Protein AF-A0A7J7MYS9-F1 (afdb_monomer_lite)

Foldseek 3Di:
DPPDPADPVNVVLVVLVVLLVVLVVFFDWDAAPDPPDTAGDDPSNVVSVVSNVVSVCVNVVDDPDPPVVVPPCPPPCNPDDDD

Sequence (83 aa):
MDIIRITEHEQDAIFRVVVVILHLGNIDFAKGKEIDSSVVKDEKSRFHLKMTAERLMALLGGFNGLEELEVKLPTFAIMGEKN

InterPro domains:
  IPR001609 Myosin head, motor domain-like [PS51456] (1-83)
  IPR027417 P-loop containing nucleoside triphosphate hydrolase [SSF52540] (1-45)

Organism: NCBI:txid39325

pLDDT: mean 72.18, std 20.79, range [32.25, 92.56]

Radius of gyration: 16.55 Å; chains: 1; bounding box: 36×31×50 Å

Secondary structure (DSSP, 8-state):
--SS---HHHHHHHHHHHHHHHHHTT--EEE-SSTT-EEE-SHHHHHHHHHHHHHHHHHTT--S-TTSTTTS-TT---S----

Structure (mmCIF, N/CA/C/O backbone):
data_AF-A0A7J7MYS9-F1
#
_entry.id   AF-A0A7J7MYS9-F1
#
loop_
_atom_site.group_PDB
_atom_site.id
_atom_site.type_symbol
_atom_site.label_atom_id
_atom_site.label_alt_id
_atom_site.label_comp_id
_atom_site.label_asym_id
_atom_site.label_entity_id
_atom_site.label_seq_id
_atom_site.pdbx_PDB_ins_code
_atom_site.Cartn_x
_atom_site.Cartn_y
_atom_site.Cartn_z
_atom_site.occupancy
_atom_site.B_iso_or_equiv
_atom_site.auth_seq_id
_atom_site.auth_comp_id
_atom_site.auth_asym_id
_atom_site.auth_atom_id
_atom_site.pdbx_PDB_model_num
ATOM 1 N N . MET A 1 1 ? 15.588 -10.787 -18.907 1.00 48.94 1 MET A N 1
ATOM 2 C CA . MET A 1 1 ? 14.301 -11.282 -19.448 1.00 48.94 1 MET A CA 1
ATOM 3 C C . MET A 1 1 ? 14.167 -10.732 -20.864 1.00 48.94 1 MET A C 1
ATOM 5 O O . MET A 1 1 ? 13.746 -9.596 -21.006 1.00 48.94 1 MET A O 1
ATOM 9 N N . ASP A 1 2 ? 14.555 -11.498 -21.890 1.00 59.84 2 ASP A N 1
ATOM 10 C CA . ASP A 1 2 ? 14.545 -11.052 -23.300 1.00 59.84 2 ASP A CA 1
ATOM 11 C C . ASP A 1 2 ? 13.369 -11.647 -24.082 1.00 59.84 2 ASP A C 1
ATOM 13 O O . ASP A 1 2 ? 13.537 -12.537 -24.911 1.00 59.84 2 ASP A O 1
ATOM 17 N N . ILE A 1 3 ? 12.151 -11.175 -23.797 1.00 64.62 3 ILE A N 1
ATOM 18 C CA . ILE A 1 3 ? 10.959 -11.481 -24.621 1.00 64.62 3 ILE A CA 1
ATOM 19 C C . ILE A 1 3 ? 10.130 -10.212 -24.918 1.00 64.62 3 ILE A C 1
ATOM 21 O O . ILE A 1 3 ? 9.311 -10.196 -25.832 1.00 64.62 3 ILE A O 1
ATOM 25 N N . ILE A 1 4 ? 10.400 -9.096 -24.234 1.00 64.81 4 ILE A N 1
ATOM 26 C CA . ILE A 1 4 ? 9.771 -7.796 -24.488 1.00 64.81 4 ILE A CA 1
ATOM 27 C C . ILE A 1 4 ? 10.907 -6.764 -24.578 1.00 64.81 4 ILE A C 1
ATOM 29 O O . ILE A 1 4 ? 11.784 -6.769 -23.718 1.00 64.81 4 ILE A O 1
ATOM 33 N N . ARG A 1 5 ? 10.929 -5.901 -25.609 1.00 72.94 5 ARG A N 1
ATOM 34 C CA . ARG A 1 5 ? 11.912 -4.798 -25.777 1.00 72.94 5 ARG A CA 1
ATOM 35 C C . ARG A 1 5 ? 11.678 -3.672 -24.753 1.00 72.94 5 ARG A C 1
ATOM 37 O O . ARG A 1 5 ? 11.444 -2.530 -25.129 1.00 72.94 5 ARG A O 1
ATOM 44 N N . ILE A 1 6 ? 11.705 -4.010 -23.474 1.00 76.44 6 ILE A N 1
ATOM 45 C CA . ILE A 1 6 ? 11.655 -3.077 -22.350 1.00 76.44 6 ILE A CA 1
ATOM 46 C C . ILE A 1 6 ? 13.005 -3.119 -21.653 1.00 76.44 6 ILE A C 1
ATOM 48 O O . ILE A 1 6 ? 13.509 -4.188 -21.299 1.00 76.44 6 ILE A O 1
ATOM 52 N N . THR A 1 7 ? 13.597 -1.948 -21.486 1.00 84.44 7 THR A N 1
ATOM 53 C CA . THR A 1 7 ? 14.843 -1.761 -20.745 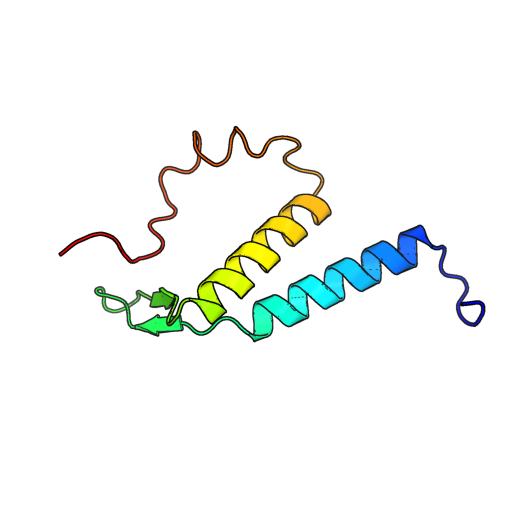1.00 84.44 7 THR A CA 1
ATOM 54 C C . THR A 1 7 ? 14.659 -2.161 -19.281 1.00 84.44 7 THR A C 1
ATOM 56 O O . THR A 1 7 ? 13.543 -2.175 -18.760 1.00 84.44 7 THR A O 1
ATOM 59 N N . GLU A 1 8 ? 15.753 -2.462 -18.582 1.00 81.44 8 GLU A N 1
ATOM 60 C CA . GLU A 1 8 ? 15.704 -2.780 -17.146 1.00 81.44 8 GLU A CA 1
ATOM 61 C C . GLU A 1 8 ? 15.073 -1.646 -16.324 1.00 81.44 8 GLU A C 1
ATOM 63 O O . GLU A 1 8 ? 14.319 -1.898 -15.389 1.00 81.44 8 GLU A O 1
ATOM 68 N N . HIS A 1 9 ? 15.305 -0.394 -16.724 1.00 80.56 9 HIS A N 1
ATOM 69 C CA . HIS A 1 9 ? 14.693 0.775 -16.099 1.00 80.56 9 HIS A CA 1
ATOM 70 C C . HIS A 1 9 ? 13.168 0.819 -16.299 1.00 80.56 9 HIS A C 1
ATOM 72 O O . HIS A 1 9 ? 12.421 1.103 -15.364 1.00 80.56 9 HIS A O 1
ATOM 78 N N . GLU A 1 10 ? 12.684 0.515 -17.506 1.00 81.31 10 GLU A N 1
ATOM 79 C CA . GLU A 1 10 ? 11.243 0.417 -17.776 1.00 81.31 10 GLU A CA 1
ATOM 80 C C . GLU A 1 10 ? 10.607 -0.752 -17.012 1.00 81.31 10 GLU A C 1
ATOM 82 O O . GLU A 1 10 ? 9.500 -0.615 -16.494 1.00 81.31 10 GLU A O 1
ATOM 87 N N . GLN A 1 11 ? 11.315 -1.877 -16.878 1.00 81.25 11 GLN A N 1
ATOM 88 C CA . GLN A 1 11 ? 10.868 -3.012 -16.066 1.00 81.25 11 GLN A CA 1
ATOM 89 C C . GLN A 1 11 ? 10.760 -2.646 -14.578 1.00 81.25 11 GLN A C 1
ATOM 91 O O . GLN A 1 11 ? 9.745 -2.970 -13.958 1.00 81.25 11 GLN A O 1
ATOM 96 N N . ASP A 1 12 ? 11.746 -1.938 -14.016 1.00 81.12 12 ASP A N 1
ATOM 97 C CA . ASP A 1 12 ? 11.699 -1.466 -12.623 1.00 81.12 12 ASP A CA 1
ATOM 98 C C . ASP A 1 12 ? 10.537 -0.489 -12.401 1.00 81.12 12 ASP A C 1
ATOM 100 O O . ASP A 1 12 ? 9.782 -0.624 -11.438 1.00 81.12 12 ASP A O 1
ATOM 104 N N . ALA A 1 13 ? 10.321 0.447 -13.330 1.00 82.00 13 ALA A N 1
ATOM 105 C CA . ALA A 1 13 ? 9.199 1.379 -13.264 1.00 82.00 13 ALA A CA 1
ATOM 106 C C . ALA A 1 13 ? 7.843 0.648 -13.273 1.00 82.00 13 ALA A C 1
ATOM 108 O O . ALA A 1 13 ? 6.973 0.946 -12.449 1.00 82.00 13 ALA A O 1
ATOM 109 N N 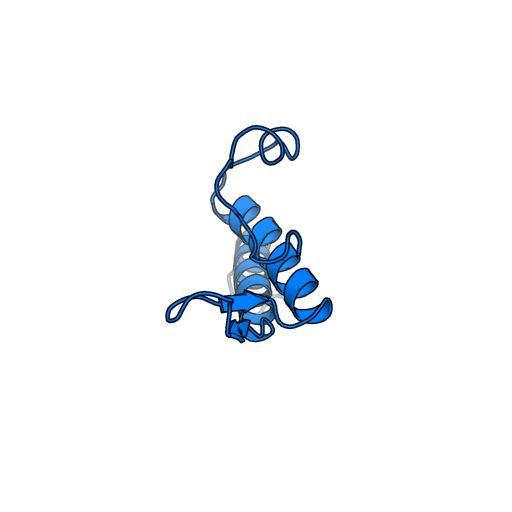. ILE A 1 14 ? 7.672 -0.351 -14.147 1.00 84.69 14 ILE A N 1
ATOM 110 C CA . ILE A 1 14 ? 6.460 -1.185 -14.192 1.00 84.69 14 ILE A CA 1
ATOM 111 C C . ILE A 1 14 ? 6.292 -1.957 -12.879 1.00 84.69 14 ILE A C 1
ATOM 113 O O . ILE A 1 14 ? 5.207 -1.948 -12.291 1.00 84.69 14 ILE A O 1
ATOM 117 N N . PHE A 1 15 ? 7.356 -2.590 -12.384 1.00 83.75 15 PHE A N 1
ATOM 118 C CA . PHE A 1 15 ? 7.318 -3.353 -11.138 1.00 83.75 15 PHE A CA 1
ATOM 119 C C . PHE A 1 15 ? 6.934 -2.472 -9.944 1.00 83.75 15 PHE A C 1
ATOM 121 O O . PHE A 1 15 ? 6.082 -2.850 -9.138 1.00 83.75 15 PHE A O 1
ATOM 128 N N . ARG A 1 16 ? 7.483 -1.257 -9.867 1.00 83.06 16 ARG A N 1
ATOM 129 C CA . ARG A 1 16 ? 7.139 -0.266 -8.841 1.00 83.06 16 ARG A CA 1
ATOM 130 C C . ARG A 1 16 ? 5.657 0.089 -8.848 1.00 83.06 16 ARG A C 1
ATOM 132 O O . ARG A 1 16 ? 5.047 0.111 -7.780 1.00 83.06 16 ARG A O 1
ATOM 139 N N . VAL A 1 17 ? 5.069 0.321 -10.022 1.00 86.88 17 VAL A N 1
ATOM 140 C CA . VAL A 1 17 ? 3.630 0.611 -10.150 1.00 86.88 17 VAL A CA 1
ATOM 141 C C . VAL A 1 17 ? 2.790 -0.579 -9.682 1.00 86.88 17 VAL A C 1
ATOM 143 O O . VAL A 1 17 ? 1.847 -0.400 -8.911 1.00 86.88 17 VAL A O 1
ATOM 146 N N . VAL A 1 18 ? 3.155 -1.800 -10.077 1.00 89.31 18 VAL A N 1
ATOM 147 C CA . VAL A 1 18 ? 2.445 -3.019 -9.656 1.00 89.31 18 VAL A CA 1
ATOM 148 C C . VAL A 1 18 ? 2.506 -3.208 -8.138 1.00 89.31 18 VAL A C 1
ATOM 150 O O . VAL A 1 18 ? 1.485 -3.502 -7.520 1.00 89.31 18 VAL A O 1
ATOM 153 N N . VAL A 1 19 ? 3.669 -2.990 -7.519 1.00 86.81 19 VAL A N 1
ATOM 154 C CA . VAL A 1 19 ? 3.843 -3.083 -6.060 1.00 86.81 19 VAL A CA 1
ATOM 155 C C . VAL A 1 19 ? 2.980 -2.047 -5.331 1.00 86.81 19 VAL A C 1
ATOM 157 O O . VAL A 1 19 ? 2.321 -2.393 -4.352 1.00 86.81 19 VAL A O 1
ATOM 160 N N . VAL A 1 20 ? 2.917 -0.805 -5.823 1.00 88.50 20 VAL A N 1
ATOM 161 C CA . VAL A 1 20 ? 2.039 0.242 -5.265 1.00 88.50 20 VAL A CA 1
ATOM 162 C C . VAL A 1 20 ? 0.572 -0.189 -5.317 1.00 88.50 20 VAL A C 1
ATOM 164 O O . VAL A 1 20 ? -0.110 -0.134 -4.296 1.00 88.50 20 VAL A O 1
ATOM 167 N N . ILE A 1 21 ? 0.096 -0.671 -6.470 1.00 90.12 21 ILE A N 1
ATOM 168 C CA . ILE A 1 21 ? -1.292 -1.134 -6.640 1.00 90.12 21 ILE A CA 1
ATOM 169 C C . ILE A 1 21 ? -1.591 -2.319 -5.709 1.00 90.12 21 ILE A C 1
ATOM 171 O O . ILE A 1 21 ? -2.654 -2.372 -5.091 1.00 90.12 21 ILE A O 1
ATOM 175 N N . LEU A 1 22 ? -0.643 -3.248 -5.564 1.00 90.69 22 LEU A N 1
ATOM 176 C CA . LEU A 1 22 ? -0.798 -4.419 -4.705 1.00 90.69 22 LEU A CA 1
ATOM 177 C C . LEU A 1 22 ? -0.894 -4.045 -3.221 1.00 90.69 22 LEU A C 1
ATOM 179 O O . LEU A 1 22 ? -1.715 -4.611 -2.499 1.00 90.69 22 LEU A O 1
ATOM 183 N N . HIS A 1 23 ? -0.069 -3.111 -2.741 1.00 88.50 23 HIS A N 1
ATOM 184 C CA . HIS A 1 23 ? -0.188 -2.639 -1.362 1.00 88.50 23 HIS A CA 1
ATOM 185 C C . HIS A 1 23 ? -1.471 -1.826 -1.163 1.00 88.50 23 HIS A C 1
ATOM 187 O O . HIS A 1 23 ? -2.140 -2.044 -0.157 1.00 88.50 23 HIS A O 1
ATOM 193 N N . LEU A 1 24 ? -1.871 -0.993 -2.131 1.00 90.12 24 LEU A N 1
ATOM 194 C CA . LEU A 1 24 ? -3.104 -0.204 -2.065 1.00 90.12 24 LEU A CA 1
ATOM 195 C C . LEU A 1 24 ? -4.353 -1.087 -1.916 1.00 90.12 24 LEU A C 1
ATOM 197 O O . LEU A 1 24 ? -5.227 -0.781 -1.110 1.00 90.12 24 LEU A O 1
ATOM 201 N N . GLY A 1 25 ? -4.411 -2.210 -2.637 1.00 89.88 25 GLY A N 1
ATOM 202 C CA . GLY A 1 25 ? -5.516 -3.170 -2.546 1.00 89.88 25 GLY A CA 1
ATOM 203 C C . GLY A 1 25 ? -5.619 -3.922 -1.212 1.00 89.88 25 GLY A C 1
ATOM 204 O O . GLY A 1 25 ? -6.611 -4.606 -0.989 1.00 89.88 25 GLY A O 1
ATOM 205 N N . ASN A 1 26 ? -4.620 -3.808 -0.329 1.00 91.12 26 ASN A N 1
ATOM 206 C CA . ASN A 1 26 ? -4.565 -4.480 0.975 1.00 91.12 26 ASN A CA 1
ATOM 207 C C . ASN A 1 26 ? -4.764 -3.516 2.162 1.00 91.12 26 ASN A C 1
ATOM 209 O O . ASN A 1 26 ? -4.389 -3.843 3.291 1.00 91.12 26 ASN A O 1
ATOM 213 N N . ILE A 1 27 ? -5.297 -2.316 1.916 1.00 91.12 27 ILE A N 1
ATOM 214 C CA . ILE A 1 27 ? -5.575 -1.327 2.960 1.00 91.12 27 ILE A CA 1
ATOM 215 C C . ILE A 1 27 ? -7.057 -1.391 3.311 1.00 91.12 27 ILE A C 1
ATOM 217 O O . ILE A 1 27 ? -7.902 -0.938 2.540 1.00 91.12 27 ILE A O 1
ATOM 221 N N . ASP A 1 28 ? -7.362 -1.900 4.501 1.00 92.56 28 ASP A N 1
ATOM 222 C CA . ASP A 1 28 ? -8.712 -1.838 5.041 1.00 92.56 28 ASP A CA 1
ATOM 223 C C . ASP A 1 28 ? -8.910 -0.564 5.870 1.00 92.56 28 ASP A C 1
ATOM 225 O O . ASP A 1 28 ? -8.079 -0.176 6.703 1.00 92.56 28 ASP A O 1
ATOM 229 N N . PHE A 1 29 ? -10.088 0.030 5.707 1.00 91.00 29 PHE A N 1
ATOM 230 C CA . PHE A 1 29 ? -10.545 1.159 6.502 1.00 91.00 29 PHE A CA 1
ATOM 231 C C . PHE A 1 29 ? -11.735 0.753 7.374 1.00 91.00 2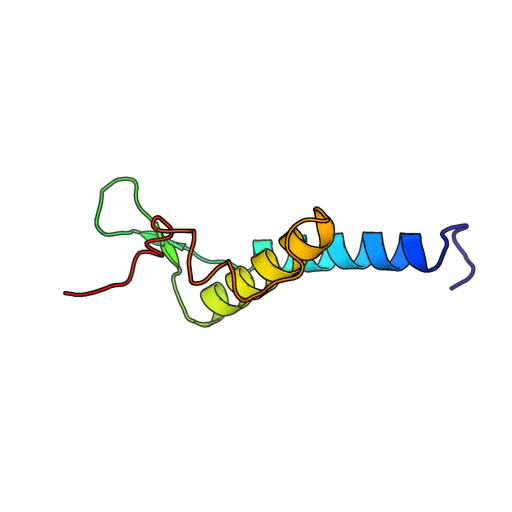9 PHE A C 1
ATOM 233 O O . PHE A 1 29 ? -12.629 0.028 6.937 1.00 91.00 29 PHE A O 1
ATOM 240 N N . ALA A 1 30 ? -11.747 1.221 8.618 1.00 90.94 30 ALA A N 1
ATOM 241 C CA . ALA A 1 30 ? -12.894 1.132 9.511 1.00 90.94 30 ALA A CA 1
ATOM 242 C C . ALA A 1 30 ? -13.562 2.504 9.635 1.00 90.94 30 ALA A C 1
ATOM 244 O O . ALA A 1 30 ? -12.949 3.534 9.357 1.00 90.94 30 ALA A O 1
ATOM 245 N N . LYS A 1 31 ? -14.826 2.528 10.063 1.00 89.69 31 LYS A N 1
ATOM 246 C CA . LYS A 1 31 ? -15.549 3.784 10.268 1.00 89.69 31 LYS A CA 1
ATOM 247 C C . LYS A 1 31 ? -14.859 4.611 11.354 1.00 89.69 31 LYS A C 1
ATOM 249 O O . LYS A 1 31 ? -14.508 4.087 12.410 1.00 89.69 31 LYS A O 1
ATOM 254 N N . GLY A 1 32 ? -14.652 5.888 11.072 1.00 87.12 32 GLY A N 1
ATOM 255 C CA . GLY A 1 32 ? -14.077 6.827 12.018 1.00 87.12 32 GLY A CA 1
ATOM 256 C C . GLY A 1 32 ? -15.114 7.405 12.980 1.00 87.12 32 GLY A C 1
ATOM 257 O O . GLY A 1 32 ? -16.276 6.999 13.004 1.00 87.12 32 GLY A O 1
ATOM 258 N N . LYS A 1 33 ? -14.670 8.361 13.800 1.00 83.25 33 LYS A N 1
ATOM 259 C CA . LYS A 1 33 ? -15.501 9.001 14.832 1.00 83.25 33 LYS A CA 1
ATOM 260 C C . LYS A 1 33 ? -16.603 9.886 14.243 1.00 83.25 33 LYS A C 1
ATOM 262 O O . LYS A 1 33 ? -17.712 9.913 14.766 1.00 83.25 33 LYS A O 1
ATOM 267 N N . GLU A 1 34 ? -16.295 10.582 13.154 1.00 90.12 34 GLU A N 1
ATOM 268 C CA . GLU A 1 34 ? -17.231 11.448 12.439 1.00 90.12 34 GLU A CA 1
ATOM 269 C C . GLU A 1 34 ? -17.978 10.662 11.359 1.00 90.12 34 GLU A C 1
ATOM 271 O O . GLU A 1 34 ? -17.477 9.659 10.841 1.00 90.12 34 GLU A O 1
ATOM 276 N N . ILE A 1 35 ? -19.173 11.129 10.996 1.00 82.69 35 ILE A N 1
ATOM 277 C CA . ILE A 1 35 ? -20.113 10.378 10.152 1.00 82.69 35 ILE A CA 1
ATOM 278 C C . ILE A 1 35 ? -19.525 9.997 8.779 1.00 82.69 35 ILE A C 1
ATOM 280 O O . ILE A 1 35 ? -19.778 8.887 8.309 1.00 82.69 35 ILE A O 1
ATOM 284 N N . ASP A 1 36 ? -18.655 10.855 8.238 1.00 88.50 36 ASP A N 1
ATOM 285 C CA . ASP A 1 36 ? -18.013 10.719 6.921 1.00 88.50 36 ASP A CA 1
ATOM 286 C C . ASP A 1 36 ? -16.524 10.353 7.018 1.00 88.50 36 ASP A C 1
ATOM 288 O O . ASP A 1 36 ? -15.761 10.492 6.062 1.00 88.50 36 ASP A O 1
ATOM 292 N N . SER A 1 37 ? -16.077 9.921 8.197 1.00 88.38 37 SER A N 1
ATOM 293 C CA . SER A 1 37 ? -14.665 9.648 8.454 1.00 88.38 37 SER A CA 1
ATOM 294 C C . SER A 1 37 ? -14.330 8.164 8.437 1.00 88.38 37 SER A C 1
ATOM 296 O O . SER A 1 37 ? -15.182 7.293 8.633 1.00 88.38 37 SER A O 1
ATOM 298 N N . SER A 1 38 ? -13.054 7.864 8.209 1.00 88.88 38 SER A N 1
ATOM 299 C CA . SER A 1 38 ? -12.519 6.508 8.210 1.00 88.88 38 SER A CA 1
ATOM 300 C C . SER A 1 38 ? -11.130 6.477 8.840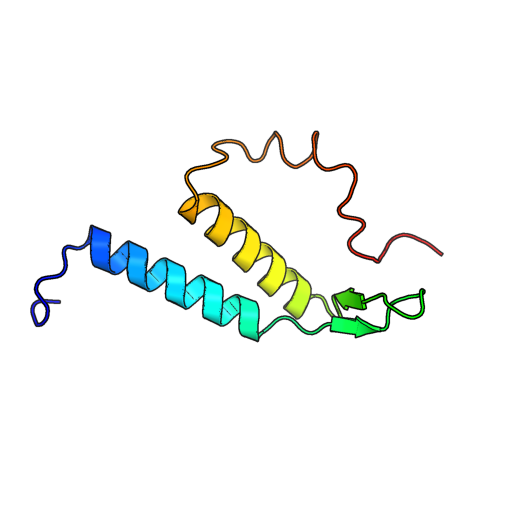 1.00 88.88 38 SER A C 1
ATOM 302 O O . SER A 1 38 ? -10.325 7.387 8.647 1.00 88.88 38 SER A O 1
ATOM 304 N N . VAL A 1 39 ? -10.858 5.421 9.599 1.00 88.81 39 VAL A N 1
ATOM 305 C CA . VAL A 1 39 ? -9.563 5.117 10.219 1.00 88.81 39 VAL A CA 1
ATOM 306 C C . VAL A 1 39 ? -8.941 3.929 9.499 1.00 88.81 39 VAL A C 1
ATOM 308 O O . VAL A 1 39 ? -9.655 3.094 8.946 1.00 88.81 39 VAL A O 1
ATOM 311 N N . VAL A 1 40 ? -7.618 3.795 9.544 1.00 90.12 40 VAL A N 1
ATOM 312 C CA . VAL A 1 40 ? -6.981 2.543 9.116 1.00 90.12 40 VAL A CA 1
ATOM 313 C C . VAL A 1 40 ? -7.343 1.449 10.119 1.00 90.12 40 VAL A C 1
ATOM 315 O O . VAL A 1 40 ? -7.175 1.642 11.322 1.00 90.12 40 VAL A O 1
ATOM 318 N N . LYS A 1 41 ? -7.864 0.321 9.631 1.00 90.12 41 LYS A N 1
ATOM 319 C CA . LYS A 1 41 ? -8.512 -0.704 10.463 1.00 90.12 41 LYS A CA 1
ATOM 320 C C . LYS A 1 41 ? -7.557 -1.441 11.406 1.00 90.12 41 LYS A C 1
ATOM 322 O O . LYS A 1 41 ? -7.920 -1.701 12.548 1.00 90.12 41 LYS A O 1
ATOM 327 N N . ASP A 1 42 ? -6.368 -1.803 10.928 1.00 90.19 42 ASP A N 1
ATOM 328 C CA . ASP A 1 42 ? -5.398 -2.621 11.663 1.00 90.19 42 ASP A CA 1
ATOM 329 C C . ASP A 1 42 ? -3.940 -2.291 11.288 1.00 90.19 42 ASP A C 1
ATOM 331 O O . ASP A 1 42 ? -3.659 -1.537 10.350 1.00 90.19 42 ASP A O 1
ATOM 335 N N . GLU A 1 43 ? -2.982 -2.849 12.035 1.00 91.00 43 GLU A N 1
ATOM 336 C CA . GLU A 1 43 ? -1.547 -2.634 11.803 1.00 91.00 43 GLU A CA 1
ATOM 337 C C . GLU A 1 43 ? -1.079 -3.135 10.432 1.00 91.00 43 GLU A C 1
ATOM 339 O O . GLU A 1 43 ? -0.205 -2.521 9.817 1.00 91.00 43 GLU A O 1
ATOM 344 N N . LYS A 1 44 ? -1.693 -4.205 9.913 1.00 91.00 44 LYS A N 1
ATOM 345 C CA . LYS A 1 44 ? -1.395 -4.733 8.577 1.00 91.00 44 LYS A CA 1
ATOM 346 C C . LYS A 1 44 ? -1.743 -3.693 7.510 1.00 91.00 44 LYS A C 1
ATOM 348 O O . LYS A 1 44 ? -0.916 -3.376 6.658 1.00 91.00 44 LYS A O 1
ATOM 353 N N . SER A 1 45 ? -2.921 -3.093 7.604 1.00 90.19 45 SER A N 1
ATOM 354 C CA . SER A 1 45 ? -3.385 -2.028 6.713 1.00 90.19 45 SER A CA 1
ATOM 355 C C . SER A 1 45 ? -2.519 -0.773 6.846 1.00 90.19 45 SER A C 1
ATOM 357 O O . SER A 1 45 ? -2.198 -0.142 5.839 1.00 90.19 45 SER A O 1
ATOM 359 N N . ARG A 1 46 ? -2.045 -0.444 8.060 1.00 90.12 46 ARG A N 1
ATOM 360 C CA . ARG A 1 46 ? -1.080 0.655 8.279 1.00 90.12 46 ARG A CA 1
ATOM 361 C C . ARG A 1 46 ? 0.262 0.380 7.605 1.00 90.12 46 ARG A C 1
ATOM 363 O O . ARG A 1 46 ? 0.838 1.291 7.015 1.00 90.12 46 ARG A O 1
ATOM 370 N N . PHE A 1 47 ? 0.746 -0.858 7.660 1.00 90.75 47 PHE A N 1
ATOM 371 C CA . PHE A 1 47 ? 1.960 -1.270 6.960 1.00 90.75 47 PHE A CA 1
ATOM 372 C C . PHE A 1 47 ? 1.801 -1.139 5.441 1.00 90.75 47 PHE A C 1
ATOM 374 O O . PHE A 1 47 ? 2.644 -0.521 4.789 1.00 90.75 47 PHE A O 1
ATOM 381 N N . HIS A 1 48 ? 0.702 -1.648 4.876 1.00 89.56 48 HIS A N 1
ATOM 382 C CA . HIS A 1 48 ? 0.421 -1.509 3.445 1.00 89.56 48 HIS A CA 1
ATOM 383 C C . HIS A 1 48 ? 0.288 -0.039 3.023 1.00 89.56 48 HIS A C 1
ATOM 385 O O . HIS A 1 48 ? 0.850 0.349 1.997 1.00 89.56 48 HIS A O 1
ATOM 391 N N . LEU A 1 49 ? -0.362 0.802 3.833 1.00 89.69 49 LEU A N 1
ATOM 392 C CA . LEU A 1 49 ? -0.462 2.241 3.583 1.00 89.69 49 LEU A CA 1
ATOM 393 C C . LEU A 1 49 ? 0.913 2.924 3.586 1.00 89.69 49 LEU A C 1
ATOM 395 O O . LEU A 1 49 ? 1.219 3.672 2.659 1.00 89.69 49 LEU A O 1
ATOM 399 N N . LYS A 1 50 ? 1.764 2.626 4.576 1.00 88.44 50 LYS A N 1
ATOM 400 C CA . LYS A 1 50 ? 3.134 3.156 4.652 1.00 88.44 50 LYS A CA 1
ATOM 401 C C . LYS A 1 50 ? 3.962 2.751 3.430 1.00 88.44 50 LYS A C 1
ATOM 403 O O . LYS A 1 50 ? 4.543 3.613 2.776 1.00 88.44 50 LYS A O 1
ATOM 408 N N . MET A 1 51 ? 3.950 1.464 3.079 1.00 87.69 51 MET A N 1
ATOM 409 C CA . MET A 1 51 ? 4.657 0.950 1.901 1.00 87.69 51 MET A CA 1
ATOM 410 C C . MET A 1 51 ? 4.168 1.606 0.606 1.00 87.69 51 MET A C 1
ATOM 412 O O . MET A 1 51 ? 4.973 1.946 -0.260 1.00 87.69 51 MET A O 1
ATOM 416 N N . THR A 1 52 ? 2.857 1.822 0.479 1.00 88.25 52 THR A N 1
ATOM 417 C CA . THR A 1 52 ? 2.261 2.512 -0.675 1.00 88.25 52 THR A CA 1
ATOM 418 C C . THR A 1 52 ? 2.751 3.959 -0.761 1.00 88.25 52 THR A C 1
ATOM 420 O O . THR A 1 52 ? 3.188 4.388 -1.828 1.00 88.25 52 THR A O 1
ATOM 423 N N . ALA A 1 53 ? 2.735 4.696 0.355 1.00 87.00 53 ALA A N 1
ATOM 424 C CA . ALA A 1 53 ? 3.164 6.093 0.411 1.00 87.00 53 ALA A CA 1
ATOM 425 C C . ALA A 1 53 ? 4.649 6.261 0.050 1.00 87.00 53 ALA A C 1
ATOM 427 O O . ALA A 1 53 ? 4.987 7.076 -0.808 1.00 87.00 53 ALA A O 1
ATOM 428 N N . GLU A 1 54 ? 5.531 5.442 0.631 1.00 83.00 54 GLU A N 1
ATOM 429 C CA . GLU A 1 54 ? 6.972 5.464 0.340 1.00 83.00 54 GLU A CA 1
ATOM 430 C C . GLU A 1 54 ? 7.264 5.206 -1.145 1.00 83.00 54 GLU A C 1
ATOM 432 O O . GLU A 1 54 ? 8.092 5.886 -1.760 1.00 83.00 54 GLU A O 1
ATOM 437 N N . ARG A 1 55 ? 6.569 4.237 -1.753 1.00 78.88 55 ARG A N 1
ATOM 438 C CA . ARG A 1 55 ? 6.774 3.890 -3.165 1.00 78.88 55 ARG A CA 1
ATOM 439 C C . ARG A 1 55 ? 6.171 4.910 -4.125 1.00 78.88 55 ARG A C 1
ATOM 441 O O . ARG A 1 55 ? 6.780 5.155 -5.167 1.00 78.88 55 ARG A O 1
ATOM 448 N N . LEU A 1 56 ? 5.053 5.543 -3.771 1.00 79.69 56 LEU A N 1
ATOM 449 C CA . LEU A 1 56 ? 4.446 6.608 -4.570 1.00 79.69 56 LEU A CA 1
ATOM 450 C C . LEU A 1 56 ? 5.309 7.877 -4.583 1.00 79.69 56 LEU A C 1
ATOM 452 O O . LEU A 1 56 ? 5.509 8.459 -5.647 1.00 79.69 56 LEU A O 1
ATOM 456 N N . MET A 1 57 ? 5.884 8.272 -3.443 1.00 75.56 57 MET A N 1
ATOM 457 C CA . MET A 1 57 ? 6.800 9.421 -3.385 1.00 75.56 57 MET A CA 1
ATOM 458 C C . MET A 1 57 ? 8.034 9.214 -4.263 1.00 75.56 57 MET A C 1
ATOM 460 O O . MET A 1 57 ? 8.390 10.081 -5.059 1.00 75.56 57 MET A O 1
ATOM 464 N N . ALA A 1 58 ? 8.628 8.020 -4.197 1.00 71.62 58 ALA A N 1
ATOM 465 C CA . ALA A 1 58 ? 9.758 7.669 -5.048 1.00 71.62 58 ALA A CA 1
ATOM 466 C C . ALA A 1 58 ? 9.402 7.649 -6.550 1.00 71.62 58 ALA A C 1
ATOM 468 O O . ALA A 1 58 ? 10.286 7.851 -7.377 1.00 71.62 58 ALA A O 1
ATOM 469 N N . LEU A 1 59 ? 8.137 7.394 -6.914 1.00 71.50 59 LEU A N 1
ATOM 470 C CA . LEU A 1 59 ? 7.666 7.405 -8.305 1.00 71.50 59 LEU A CA 1
ATOM 471 C C . LEU A 1 59 ? 7.433 8.831 -8.836 1.00 71.50 59 LEU A C 1
ATOM 473 O O . LEU A 1 59 ? 7.691 9.094 -10.006 1.00 71.50 59 LEU A O 1
ATOM 477 N N . LEU A 1 60 ? 6.968 9.753 -7.988 1.00 69.25 60 LEU A N 1
ATOM 478 C CA . LEU A 1 60 ? 6.648 11.137 -8.368 1.00 69.25 60 LEU A CA 1
ATOM 479 C C . LEU A 1 60 ? 7.875 12.068 -8.421 1.00 69.25 60 LEU A C 1
ATOM 481 O O . LEU A 1 60 ? 7.722 13.263 -8.662 1.00 69.25 60 LEU A O 1
ATOM 485 N N . GLY A 1 61 ? 9.087 11.543 -8.203 1.00 63.72 61 GLY A N 1
ATOM 486 C CA . GLY A 1 61 ? 10.333 12.315 -8.274 1.00 63.72 61 GLY A CA 1
ATOM 487 C C . GLY A 1 61 ? 10.454 13.421 -7.217 1.00 63.72 61 GLY A C 1
ATOM 488 O O . GLY A 1 61 ? 11.286 14.314 -7.359 1.00 63.72 61 GLY A O 1
ATOM 489 N N . GLY A 1 62 ? 9.626 13.379 -6.169 1.00 55.12 62 GLY A N 1
ATOM 490 C CA . GLY A 1 62 ? 9.564 14.381 -5.110 1.00 55.12 62 GLY A CA 1
ATOM 491 C C . GLY A 1 62 ? 9.839 13.764 -3.742 1.00 55.12 62 GLY A C 1
ATOM 492 O O . GLY A 1 62 ? 9.155 12.824 -3.350 1.00 55.12 62 GLY A O 1
ATOM 493 N N . PHE A 1 63 ? 10.791 14.374 -3.029 1.00 45.41 63 PHE A N 1
ATOM 494 C CA . PHE A 1 63 ? 11.277 14.107 -1.663 1.00 45.41 63 PHE A CA 1
ATOM 495 C C . PHE A 1 63 ? 12.456 13.126 -1.523 1.00 45.41 63 PHE A C 1
ATOM 497 O O . PHE A 1 63 ? 12.308 11.952 -1.202 1.00 45.41 63 PHE A O 1
ATOM 504 N N . ASN A 1 64 ? 13.669 13.686 -1.636 1.00 42.84 64 ASN A N 1
ATOM 505 C CA . ASN A 1 64 ? 14.942 13.093 -1.193 1.00 42.84 64 ASN A CA 1
ATOM 506 C C . ASN A 1 64 ? 15.212 13.336 0.309 1.00 42.84 64 ASN A C 1
ATOM 508 O O . ASN A 1 64 ? 16.346 13.588 0.708 1.00 42.84 64 ASN A O 1
ATOM 512 N N . GLY A 1 65 ? 14.184 13.312 1.155 1.00 39.03 65 GLY A N 1
ATOM 513 C CA . GLY A 1 65 ? 14.351 13.644 2.565 1.00 39.03 65 GLY A CA 1
ATOM 514 C C . GLY A 1 65 ? 13.188 13.145 3.396 1.00 39.03 65 GLY A C 1
ATOM 515 O O . GLY A 1 65 ? 12.149 13.792 3.471 1.00 39.03 65 GLY A O 1
ATOM 516 N N . LEU A 1 66 ? 13.396 12.017 4.072 1.00 45.06 66 LEU A N 1
ATOM 517 C CA . LEU A 1 66 ? 12.538 11.576 5.172 1.00 45.06 66 LEU A CA 1
ATOM 518 C C . LEU A 1 66 ? 12.527 12.588 6.343 1.00 45.06 66 LEU A C 1
ATOM 520 O O . LEU A 1 66 ? 11.692 12.460 7.228 1.00 45.06 66 LEU A O 1
ATOM 524 N N . GLU A 1 67 ? 13.387 13.617 6.327 1.00 43.72 67 GLU A N 1
ATOM 525 C CA . GLU A 1 67 ? 13.427 14.696 7.326 1.00 43.72 67 GLU A CA 1
ATOM 526 C C . GLU A 1 67 ? 12.332 15.772 7.155 1.00 43.72 67 GLU A C 1
ATOM 528 O O . GLU 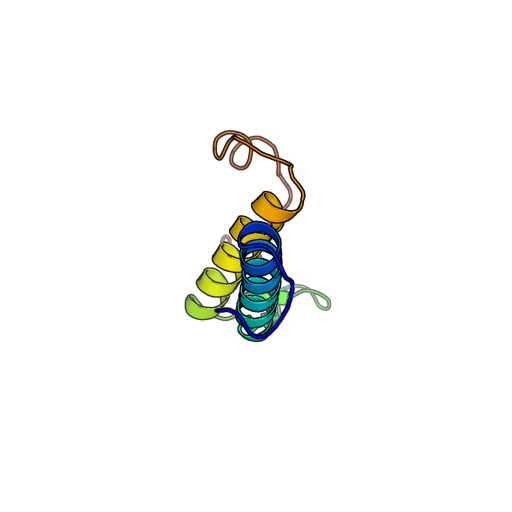A 1 67 ? 12.021 16.469 8.117 1.00 43.72 67 GLU A O 1
ATOM 533 N N . GLU A 1 68 ? 11.685 15.913 5.988 1.00 37.25 68 GLU A N 1
ATOM 534 C CA . GLU A 1 68 ? 10.636 16.942 5.796 1.00 37.25 68 GLU A CA 1
ATOM 535 C C . GLU A 1 68 ? 9.199 16.438 6.019 1.00 37.25 68 GLU A C 1
ATOM 537 O O . GLU A 1 68 ? 8.284 17.249 6.193 1.00 37.25 68 GLU A O 1
ATOM 542 N N . LEU A 1 69 ? 8.980 15.119 6.086 1.00 39.75 69 LEU A N 1
ATOM 543 C CA . LEU A 1 69 ? 7.647 14.557 6.348 1.00 39.75 69 LEU A CA 1
ATOM 544 C C . LEU A 1 69 ? 7.243 14.588 7.825 1.00 39.75 69 LEU A C 1
ATOM 546 O O . LEU A 1 69 ? 6.049 14.622 8.113 1.00 39.75 69 LEU A O 1
ATOM 550 N N . GLU A 1 70 ? 8.209 14.648 8.744 1.00 38.53 70 GLU A N 1
ATOM 551 C CA . GLU A 1 70 ? 7.940 14.885 10.169 1.00 38.53 70 GLU A CA 1
ATOM 552 C C . GLU A 1 70 ? 7.659 16.369 10.472 1.00 38.53 70 GLU A C 1
ATOM 554 O O . GLU A 1 70 ? 7.036 16.685 11.482 1.00 38.53 70 GLU A O 1
ATOM 559 N N . VAL A 1 71 ? 8.062 17.290 9.583 1.00 40.97 71 VAL A N 1
ATOM 560 C CA . VAL A 1 71 ? 8.065 18.737 9.869 1.00 40.97 71 VAL A CA 1
ATOM 561 C C . VAL A 1 71 ? 7.022 19.535 9.065 1.00 40.97 71 VAL A C 1
ATOM 563 O O . VAL A 1 71 ? 6.685 20.649 9.467 1.00 40.97 71 VAL A O 1
ATOM 566 N N . LYS A 1 72 ? 6.446 19.011 7.966 1.00 34.84 72 LYS A N 1
ATOM 567 C CA . LYS A 1 72 ? 5.595 19.834 7.070 1.00 34.84 72 LYS A CA 1
ATOM 568 C C . LYS A 1 72 ? 4.236 19.284 6.628 1.00 34.84 72 LYS A C 1
ATOM 570 O O . LYS A 1 72 ? 3.584 19.921 5.802 1.00 34.84 72 LYS A O 1
ATOM 575 N N . LEU A 1 73 ? 3.740 18.194 7.213 1.00 33.66 73 LEU A N 1
ATOM 576 C CA . LEU A 1 73 ? 2.330 17.802 7.069 1.00 33.66 73 LEU A CA 1
ATOM 577 C C . LEU A 1 73 ? 1.604 17.865 8.422 1.00 33.66 73 LEU A C 1
ATOM 579 O O . LEU A 1 73 ? 1.443 16.839 9.075 1.00 33.66 73 LEU A O 1
ATOM 583 N N . PRO A 1 74 ? 1.083 19.036 8.836 1.00 32.25 74 PRO A N 1
ATOM 584 C CA . PRO A 1 74 ? 0.252 19.142 10.034 1.00 32.25 74 PRO A CA 1
ATOM 585 C C . PRO A 1 74 ? -1.171 18.566 9.852 1.00 32.25 74 PRO A C 1
ATOM 587 O O . PRO A 1 74 ? -2.035 18.808 10.688 1.00 32.25 74 PRO A O 1
ATOM 590 N N . THR A 1 75 ? -1.450 17.787 8.797 1.00 41.09 75 THR A N 1
ATOM 591 C CA . THR A 1 75 ? -2.819 17.318 8.498 1.00 41.09 75 THR A CA 1
ATOM 592 C C . THR A 1 75 ? -2.893 15.899 7.935 1.00 41.09 75 THR A C 1
ATOM 594 O O . THR A 1 75 ? -3.764 15.591 7.129 1.00 41.09 75 THR A O 1
ATOM 597 N N . PHE A 1 76 ? -2.036 14.987 8.391 1.00 36.44 76 PHE A N 1
ATOM 598 C CA . PHE A 1 76 ? -2.453 13.585 8.462 1.00 36.44 76 PHE A CA 1
ATOM 599 C C . PHE A 1 76 ? -2.660 13.236 9.929 1.00 36.44 76 PHE A C 1
ATOM 601 O O . PHE A 1 76 ? -1.906 12.492 10.551 1.00 36.44 76 PHE A O 1
ATOM 608 N N . ALA A 1 77 ? -3.755 13.769 10.472 1.00 36.19 77 ALA A N 1
ATOM 609 C CA . ALA A 1 77 ? -4.529 13.025 11.444 1.00 36.19 77 ALA A CA 1
ATOM 610 C C . ALA A 1 77 ? -4.932 11.705 10.764 1.00 36.19 77 ALA A C 1
ATOM 612 O O . ALA A 1 77 ? -6.024 11.575 10.214 1.00 36.19 77 ALA A O 1
ATOM 613 N N . ILE A 1 78 ? -4.017 10.730 10.744 1.00 44.81 78 ILE A N 1
ATOM 614 C CA . ILE A 1 78 ? -4.387 9.335 10.552 1.00 44.81 78 ILE A CA 1
ATOM 615 C C . ILE A 1 78 ? -5.151 9.016 11.820 1.00 44.81 78 ILE A C 1
ATOM 617 O O . ILE A 1 78 ? -4.573 8.780 12.877 1.00 44.81 78 ILE A O 1
ATOM 621 N N . MET A 1 79 ? -6.455 9.197 11.690 1.00 40.16 79 MET A N 1
ATOM 622 C CA . MET A 1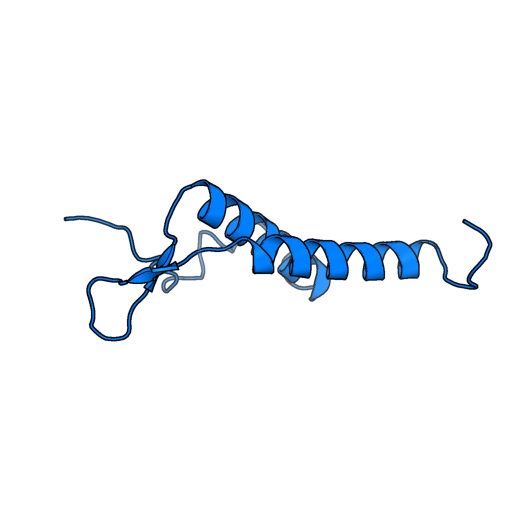 79 ? -7.478 9.079 12.698 1.00 40.16 79 MET A CA 1
ATOM 623 C C . MET A 1 79 ? -7.119 7.969 13.693 1.00 40.16 79 MET A C 1
ATOM 625 O O . MET A 1 79 ? -7.098 6.788 13.350 1.00 40.16 79 MET A O 1
ATOM 629 N N . GLY A 1 80 ? -6.708 8.386 14.889 1.00 45.38 80 GLY A N 1
ATOM 630 C CA . GLY A 1 80 ? -6.050 7.502 15.844 1.00 45.38 80 GLY A CA 1
ATOM 631 C C . GLY A 1 80 ? -5.108 8.222 16.804 1.00 45.38 80 GLY A C 1
ATOM 632 O O . GLY A 1 80 ? -4.044 7.698 17.101 1.00 45.38 80 GLY A O 1
ATOM 633 N N . GLU A 1 81 ? -5.482 9.400 17.307 1.00 39.44 81 GLU A N 1
ATOM 634 C CA . GLU A 1 81 ? -4.944 9.882 18.578 1.00 39.44 81 GLU A CA 1
ATOM 635 C C . GLU A 1 81 ? -6.086 10.280 19.520 1.00 39.44 81 GLU A C 1
ATOM 637 O O . GLU A 1 81 ? -6.842 11.214 19.264 1.00 39.44 81 GLU A O 1
ATOM 642 N N . LYS A 1 82 ? -6.134 9.520 20.620 1.00 40.50 82 LYS A N 1
ATOM 643 C CA . LYS A 1 82 ? -6.504 9.906 21.987 1.00 40.50 82 LYS A CA 1
ATOM 644 C C . LYS A 1 82 ? -7.955 10.326 22.226 1.00 40.50 82 LYS A C 1
ATOM 646 O O . LYS A 1 82 ? -8.310 11.501 22.210 1.00 40.50 82 LYS A O 1
ATOM 651 N N . ASN A 1 83 ? -8.750 9.331 22.612 1.00 34.78 83 ASN A N 1
ATOM 652 C CA . ASN A 1 83 ? -9.386 9.357 23.930 1.00 34.78 83 ASN A CA 1
ATOM 653 C C . ASN A 1 83 ? -9.471 7.934 24.482 1.00 34.78 83 ASN A C 1
ATOM 655 O O . ASN A 1 83 ? -9.935 7.062 23.715 1.00 34.78 83 ASN A O 1
#